Protein AF-A0A1Y0IQD4-F1 (afdb_monomer)

Mean predicted aligned error: 11.13 Å

Nearest PDB structures (foldseek):
  2r4i-assembly1_B  TM=5.060E-01  e=1.730E-01  Cytophaga hutchinsonii ATCC 33406
  3bb9-assembly1_A  TM=5.223E-01  e=2.468E-01  Shewanella frigidimarina NCIMB 400
  3grd-assembly1_B  TM=3.485E-01  e=8.151E+00  Bacillus cereus ATCC 10987

Structure (mmCIF, N/CA/C/O backbone):
data_AF-A0A1Y0IQD4-F1
#
_entry.id   AF-A0A1Y0IQD4-F1
#
loop_
_atom_site.group_PDB
_atom_site.id
_atom_site.type_symbol
_atom_site.label_atom_id
_atom_site.label_alt_id
_atom_site.label_comp_id
_atom_site.label_asym_id
_atom_site.label_entity_id
_atom_site.label_seq_id
_atom_site.pdbx_PDB_ins_code
_atom_site.Cartn_x
_atom_site.Cartn_y
_atom_site.Cartn_z
_atom_site.occupancy
_atom_site.B_iso_or_equiv
_atom_site.auth_seq_id
_atom_site.auth_comp_id
_atom_site.auth_asym_id
_atom_site.auth_atom_id
_atom_site.pdbx_PDB_model_num
ATOM 1 N N . MET A 1 1 ? -38.342 36.803 56.112 1.00 37.03 1 MET A N 1
ATOM 2 C CA . MET A 1 1 ? -38.178 35.935 54.918 1.00 37.03 1 MET A CA 1
ATOM 3 C C . MET A 1 1 ? -37.025 36.527 54.118 1.00 37.03 1 MET A C 1
ATOM 5 O O . MET A 1 1 ? -37.130 37.704 53.828 1.00 37.03 1 MET A O 1
ATOM 9 N N . LYS A 1 2 ? -35.888 35.911 53.786 1.00 37.28 2 LYS A N 1
ATOM 10 C CA . LYS A 1 2 ? -35.251 34.581 53.911 1.00 37.28 2 LYS A CA 1
ATOM 11 C C . LYS A 1 2 ? -33.728 34.897 53.996 1.00 37.28 2 LYS A C 1
ATOM 13 O O . LYS A 1 2 ? -33.288 35.783 53.274 1.00 37.28 2 LYS A O 1
ATOM 18 N N . THR A 1 3 ? -32.965 34.476 55.013 1.00 42.47 3 THR A N 1
ATOM 19 C CA . THR A 1 3 ? -32.004 33.334 54.992 1.00 42.47 3 THR A CA 1
ATOM 20 C C . THR A 1 3 ? -31.551 32.899 53.585 1.00 42.47 3 THR A C 1
ATOM 22 O O . THR A 1 3 ? -32.375 32.724 52.703 1.00 42.47 3 THR A O 1
ATOM 25 N N . GLY A 1 4 ? -30.285 32.658 53.263 1.00 38.59 4 GLY A N 1
ATOM 26 C CA . GLY A 1 4 ? -29.051 32.525 54.025 1.00 38.59 4 GLY A CA 1
ATOM 27 C C . GL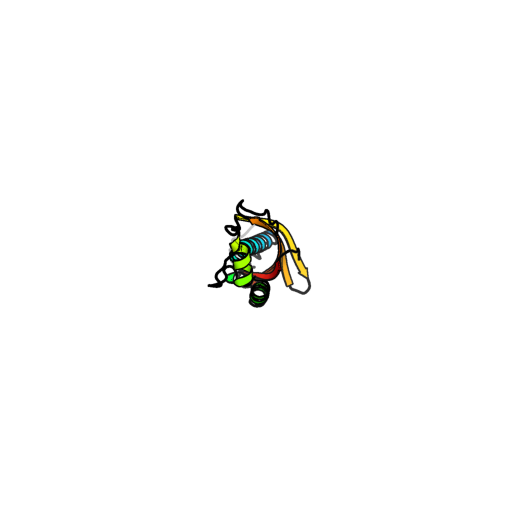Y A 1 4 ? -27.983 31.983 53.061 1.00 38.59 4 GLY A C 1
ATOM 28 O O . GLY A 1 4 ? -28.306 31.317 52.081 1.00 38.59 4 GLY A O 1
ATOM 29 N N . PHE A 1 5 ? -26.726 32.316 53.329 1.00 49.31 5 PHE A N 1
ATOM 30 C CA . PHE A 1 5 ? -25.538 31.819 52.636 1.00 49.31 5 PHE A CA 1
ATOM 31 C C . PHE A 1 5 ? -25.371 30.306 52.874 1.00 49.31 5 PHE A C 1
ATOM 33 O O . PHE A 1 5 ? -25.515 29.846 54.006 1.00 49.31 5 PHE A O 1
ATOM 40 N N . THR A 1 6 ? -25.005 29.531 51.852 1.00 49.69 6 THR A N 1
ATOM 41 C CA . THR A 1 6 ? -24.259 28.270 52.027 1.00 49.69 6 THR A CA 1
ATOM 42 C C . THR A 1 6 ? -23.497 27.965 50.744 1.00 49.69 6 THR A C 1
ATOM 44 O O . THR A 1 6 ? -24.080 27.688 49.700 1.00 49.69 6 THR A O 1
ATOM 47 N N . ALA A 1 7 ? -22.172 28.066 50.834 1.00 50.28 7 ALA A N 1
ATOM 48 C CA . ALA A 1 7 ? -21.252 27.501 49.866 1.00 50.28 7 ALA A CA 1
ATOM 49 C C . ALA A 1 7 ? -21.277 25.971 49.998 1.00 50.28 7 ALA A C 1
ATOM 51 O O . ALA A 1 7 ? -21.218 25.446 51.110 1.00 50.28 7 ALA A O 1
ATOM 52 N N . GLY A 1 8 ? -21.351 25.276 48.867 1.00 41.75 8 GLY A N 1
ATOM 53 C CA . GLY A 1 8 ? -21.264 23.824 48.766 1.00 41.75 8 GLY A CA 1
ATOM 54 C C . GLY A 1 8 ? -20.402 23.458 47.565 1.00 41.75 8 GLY A C 1
ATOM 55 O O . GLY A 1 8 ? -20.844 23.545 46.426 1.00 41.75 8 GLY A O 1
ATOM 56 N N . LEU A 1 9 ? -19.150 23.126 47.867 1.00 53.09 9 LEU A N 1
ATOM 57 C CA . LEU A 1 9 ? -18.156 22.474 47.018 1.00 53.09 9 LEU A CA 1
ATOM 58 C C . LEU A 1 9 ? -18.672 21.105 46.512 1.00 53.09 9 LEU A C 1
ATOM 60 O O . LEU A 1 9 ? -19.578 20.550 47.128 1.00 53.09 9 LEU A O 1
ATOM 64 N N . LEU A 1 10 ? -17.966 20.527 45.526 1.00 43.66 10 LEU A N 1
ATOM 65 C CA . LEU A 1 10 ? -18.053 19.160 44.951 1.00 43.66 10 LEU A CA 1
ATOM 66 C C . LEU A 1 10 ? -18.820 19.141 43.610 1.00 43.66 10 LEU A C 1
ATOM 68 O O . LEU A 1 10 ? -19.935 19.626 43.523 1.00 43.66 10 LEU A O 1
ATOM 72 N N . LEU A 1 11 ? -18.311 18.603 42.503 1.00 43.69 11 LEU A N 1
ATOM 73 C CA . LEU A 1 11 ? -17.203 17.679 42.309 1.00 43.69 11 LEU A CA 1
ATOM 74 C C . LEU A 1 11 ? -16.713 17.818 40.861 1.00 43.69 11 LEU A C 1
ATOM 76 O O . LEU A 1 11 ? -17.514 17.812 39.926 1.00 43.69 11 LEU A O 1
ATOM 80 N N . ALA A 1 12 ? -15.397 17.885 40.679 1.00 52.91 12 ALA A N 1
ATOM 81 C CA . ALA A 1 12 ? -14.771 17.561 39.410 1.00 52.91 12 ALA A CA 1
ATOM 82 C C . ALA A 1 12 ? -15.248 16.173 38.955 1.00 52.91 12 ALA A C 1
ATOM 84 O O . ALA A 1 12 ? -15.063 15.187 39.664 1.00 52.91 12 ALA A O 1
ATOM 85 N N . SER A 1 13 ? -15.841 16.095 37.772 1.00 45.09 13 SER A N 1
ATOM 86 C CA . SER A 1 13 ? -15.936 14.850 37.016 1.00 45.09 13 SER A CA 1
ATOM 87 C C . SER A 1 13 ? -15.307 15.116 35.659 1.00 45.09 13 SER A C 1
ATOM 89 O O . SER A 1 13 ? -15.936 15.567 34.708 1.00 45.09 13 SER A O 1
ATOM 91 N N . LEU A 1 14 ? -13.992 14.898 35.648 1.00 48.41 14 LEU A N 1
ATOM 92 C CA . LEU A 1 14 ? -13.224 14.421 34.509 1.00 48.41 14 LEU A CA 1
ATOM 93 C C . LEU A 1 14 ? -14.111 13.589 33.571 1.00 48.41 14 LEU A C 1
ATOM 95 O O . LEU A 1 14 ? -14.385 12.425 33.850 1.00 48.41 14 LEU A O 1
ATOM 99 N N . LEU A 1 15 ? -14.487 14.155 32.429 1.00 44.28 15 LEU A N 1
ATOM 100 C CA . LEU A 1 15 ? -14.680 13.358 31.222 1.00 44.28 15 LEU A CA 1
ATOM 101 C C . LEU A 1 15 ? -13.353 13.360 30.462 1.00 44.28 15 LEU A C 1
ATOM 103 O O . LEU A 1 15 ? -13.229 13.885 29.363 1.00 44.28 15 LEU A O 1
ATOM 107 N N . PHE A 1 16 ? -12.344 12.753 31.090 1.00 47.66 16 PHE A N 1
ATOM 108 C CA . PHE A 1 16 ? -11.369 11.964 30.347 1.00 47.66 16 PHE A CA 1
ATOM 109 C C . PHE A 1 16 ? -12.089 10.668 29.952 1.00 47.66 16 PHE A C 1
ATOM 111 O O . PHE A 1 16 ? -11.971 9.643 30.615 1.00 47.66 16 PHE A O 1
ATOM 118 N N . LEU A 1 17 ? -12.901 10.732 28.902 1.00 46.44 17 LEU A N 1
ATOM 119 C CA . LEU A 1 17 ? -13.303 9.555 28.142 1.00 46.44 17 LEU A CA 1
ATOM 120 C C . LEU A 1 17 ? -12.751 9.801 26.749 1.00 46.44 17 LEU A C 1
ATOM 122 O O . LEU A 1 17 ? -13.106 10.788 26.112 1.00 46.44 17 LEU A O 1
ATOM 126 N N . GLY A 1 18 ? -11.759 8.984 26.396 1.00 42.75 18 GLY A N 1
ATOM 127 C CA . GLY A 1 18 ? -10.819 9.218 25.309 1.00 42.75 18 GLY A CA 1
ATOM 128 C C . GLY A 1 18 ? -11.484 9.722 24.038 1.00 42.75 18 GLY A C 1
ATOM 129 O O . GLY A 1 18 ? -12.519 9.203 23.622 1.00 42.75 18 GLY A O 1
ATOM 130 N N . CYS A 1 19 ? -10.860 10.724 23.419 1.00 52.03 19 CYS A N 1
ATOM 131 C CA . CYS A 1 19 ? -11.126 11.096 22.039 1.00 52.03 19 CYS A CA 1
ATOM 132 C C . CYS A 1 19 ? -10.864 9.871 21.154 1.00 52.03 19 CYS A C 1
ATOM 134 O O . CYS A 1 19 ? -9.757 9.681 20.656 1.00 52.03 19 CYS A O 1
ATOM 136 N N . GLY A 1 20 ? -11.865 9.003 21.009 1.00 62.59 20 GLY A N 1
ATOM 137 C CA . GLY A 1 20 ? -11.875 7.997 19.966 1.00 62.59 20 GLY A CA 1
ATOM 138 C C . GLY A 1 20 ? -11.797 8.731 18.636 1.00 62.59 20 GLY A C 1
ATOM 139 O O . GLY A 1 20 ? -12.530 9.699 18.422 1.00 62.59 20 GLY A O 1
ATOM 140 N N . GLN A 1 21 ? -10.871 8.318 17.773 1.00 73.81 21 GLN A N 1
ATOM 141 C CA . GLN A 1 21 ? -10.788 8.862 16.422 1.00 73.81 21 GLN A CA 1
ATOM 142 C C . GLN A 1 21 ? -12.134 8.668 15.713 1.00 73.81 21 GLN A C 1
ATOM 144 O O . GLN A 1 21 ? -12.750 7.602 15.809 1.00 73.81 21 GLN A O 1
ATOM 149 N N . THR A 1 22 ? -12.598 9.692 14.996 1.00 85.31 22 THR A N 1
ATOM 150 C CA . THR A 1 22 ? -13.809 9.580 14.174 1.00 85.31 22 THR A CA 1
ATOM 151 C C . THR A 1 22 ? -13.581 8.601 13.018 1.00 85.31 22 THR A C 1
ATOM 153 O O . THR A 1 22 ? -12.443 8.314 12.644 1.00 85.31 22 THR A O 1
ATOM 156 N N . VAL A 1 23 ? -14.654 8.079 12.412 1.00 85.44 23 VAL A N 1
ATOM 157 C CA . VAL A 1 23 ? -14.546 7.217 11.216 1.00 85.44 23 VAL A CA 1
ATOM 158 C C . VAL A 1 23 ? -13.764 7.921 10.103 1.00 85.44 23 VAL A C 1
ATOM 160 O O . VAL A 1 23 ? -12.873 7.313 9.524 1.00 85.44 23 VAL A O 1
ATOM 163 N N . GLU A 1 24 ? -14.026 9.209 9.876 1.00 88.00 24 GLU A N 1
ATOM 164 C CA . GLU A 1 24 ? -13.314 10.026 8.884 1.00 88.00 24 GLU A CA 1
ATOM 165 C C . GLU A 1 24 ? -11.814 10.142 9.190 1.00 88.00 24 GLU A C 1
ATOM 167 O O . GLU A 1 24 ? -10.986 10.008 8.292 1.00 88.00 24 GLU A O 1
ATOM 172 N N . GLN A 1 25 ? -11.440 10.338 10.460 1.00 90.19 25 GLN A N 1
ATOM 173 C CA . GLN A 1 25 ? -10.032 10.387 10.868 1.00 90.19 25 GLN A CA 1
ATOM 174 C C . GLN A 1 25 ? -9.332 9.043 10.648 1.00 90.19 25 GLN A C 1
ATOM 176 O O . GLN A 1 25 ? -8.209 9.010 10.153 1.00 90.19 25 GLN A O 1
ATOM 181 N N . ARG A 1 26 ? -10.002 7.934 10.977 1.00 90.75 26 ARG A N 1
ATOM 182 C CA . ARG A 1 26 ? -9.475 6.583 10.745 1.00 90.75 26 ARG A CA 1
ATOM 183 C C . ARG A 1 26 ? -9.319 6.286 9.253 1.00 90.75 26 ARG A C 1
ATOM 185 O O . ARG A 1 26 ? -8.280 5.784 8.843 1.00 90.75 26 ARG A O 1
ATOM 192 N N . GLN A 1 27 ? -10.307 6.665 8.443 1.00 92.69 27 GLN A N 1
ATOM 193 C CA . GLN A 1 27 ? -10.259 6.512 6.989 1.00 92.69 27 GLN A CA 1
ATOM 194 C C . GLN A 1 27 ? -9.111 7.324 6.381 1.00 92.69 27 GLN A C 1
ATOM 196 O O . GLN A 1 27 ? -8.386 6.821 5.529 1.00 92.69 27 GLN A O 1
ATOM 201 N N . TYR A 1 28 ? -8.903 8.559 6.848 1.00 94.06 28 TYR A N 1
ATOM 202 C CA . TYR A 1 28 ? -7.778 9.388 6.420 1.00 94.06 28 TYR A CA 1
ATOM 203 C C . TYR A 1 28 ? -6.423 8.738 6.733 1.00 94.06 28 TYR A C 1
ATOM 205 O O . TYR A 1 28 ? -5.546 8.715 5.872 1.00 94.06 28 TYR A O 1
ATOM 213 N N . LEU A 1 29 ? -6.252 8.184 7.939 1.00 93.75 29 LEU A N 1
ATOM 214 C CA . LEU A 1 29 ? -5.018 7.494 8.327 1.00 93.75 29 LEU A CA 1
ATOM 215 C C . LEU A 1 29 ? -4.779 6.245 7.477 1.00 93.75 29 LEU A C 1
ATOM 217 O O . LEU A 1 29 ? -3.684 6.080 6.946 1.00 93.75 29 LEU A O 1
ATOM 221 N N . ALA A 1 30 ? -5.814 5.426 7.279 1.00 94.38 30 ALA A N 1
ATOM 222 C CA . ALA A 1 30 ? -5.730 4.243 6.430 1.00 94.38 30 ALA A CA 1
ATOM 223 C C . ALA A 1 30 ? -5.345 4.599 4.984 1.00 94.38 30 ALA A C 1
ATOM 225 O O . ALA A 1 30 ? -4.460 3.976 4.404 1.00 94.38 30 ALA A O 1
ATOM 226 N N . ILE A 1 31 ? -5.952 5.651 4.423 1.00 95.62 31 ILE A N 1
ATOM 227 C CA . ILE A 1 31 ? -5.607 6.184 3.098 1.00 95.62 31 ILE A CA 1
ATOM 228 C C . ILE A 1 31 ? -4.158 6.680 3.049 1.00 95.62 31 ILE A C 1
ATOM 230 O O . ILE A 1 31 ? -3.467 6.437 2.060 1.00 95.62 31 ILE A O 1
ATOM 234 N N . SER A 1 32 ? -3.693 7.384 4.084 1.00 96.06 32 SER A N 1
ATOM 235 C CA . SER A 1 32 ? -2.321 7.897 4.138 1.00 96.06 32 SER A CA 1
ATOM 236 C C . SER A 1 32 ? -1.311 6.753 4.110 1.00 96.06 32 SER A C 1
ATOM 238 O O . SER A 1 32 ? -0.428 6.751 3.259 1.00 96.06 32 SER A O 1
ATOM 240 N N . VAL A 1 33 ? -1.499 5.747 4.970 1.00 96.38 33 VAL A N 1
ATOM 241 C CA . VAL A 1 33 ? -0.641 4.554 5.025 1.00 96.38 33 VAL A CA 1
ATOM 242 C C . VAL A 1 33 ? -0.673 3.795 3.702 1.00 96.38 33 VAL A C 1
ATOM 244 O O . VAL A 1 33 ? 0.379 3.471 3.159 1.00 96.38 33 VAL A O 1
ATOM 247 N N . ALA A 1 34 ? -1.859 3.589 3.122 1.00 95.12 34 ALA A N 1
ATOM 248 C CA . ALA A 1 34 ? -2.006 2.959 1.812 1.00 95.12 34 ALA A CA 1
ATOM 249 C C . ALA A 1 34 ? -1.233 3.705 0.716 1.00 95.12 34 ALA A C 1
ATOM 251 O O . ALA A 1 34 ? -0.574 3.081 -0.116 1.00 95.12 34 ALA A O 1
ATOM 252 N N . LYS A 1 35 ? -1.293 5.041 0.708 1.00 94.50 35 LYS A N 1
ATOM 253 C CA . LYS A 1 35 ? -0.594 5.871 -0.275 1.00 94.50 35 LYS A CA 1
ATOM 254 C C . LYS A 1 35 ? 0.922 5.783 -0.114 1.00 94.50 35 LYS A C 1
ATOM 256 O O . LYS A 1 35 ? 1.613 5.589 -1.115 1.00 94.50 35 LYS A O 1
ATOM 261 N N . ASP A 1 36 ? 1.419 5.908 1.113 1.00 93.94 36 ASP A N 1
ATOM 262 C CA . ASP A 1 36 ? 2.852 5.873 1.413 1.00 93.94 36 ASP A CA 1
ATOM 263 C C . ASP A 1 36 ? 3.443 4.488 1.110 1.00 93.94 36 ASP A C 1
ATOM 265 O O . ASP A 1 36 ? 4.459 4.386 0.418 1.00 93.94 36 ASP A O 1
ATOM 269 N N . PHE A 1 37 ? 2.735 3.423 1.503 1.00 93.00 37 PHE A N 1
ATOM 270 C CA . PHE A 1 37 ? 3.058 2.046 1.138 1.00 93.00 37 PHE A CA 1
ATOM 271 C C . PHE A 1 37 ? 3.102 1.854 -0.382 1.00 93.00 37 PHE A C 1
ATOM 273 O O . PHE A 1 37 ? 4.109 1.390 -0.912 1.00 93.00 37 PHE A O 1
ATOM 280 N N . SER A 1 38 ? 2.043 2.255 -1.096 1.00 90.19 38 SER A N 1
ATOM 281 C CA . SER A 1 38 ? 1.935 2.089 -2.552 1.00 90.19 38 SER A CA 1
ATOM 282 C C . SER A 1 38 ? 3.059 2.807 -3.294 1.00 90.19 38 SER A C 1
ATOM 284 O O . SER A 1 38 ? 3.668 2.228 -4.188 1.00 90.19 38 SER A O 1
ATOM 286 N N . MET A 1 39 ? 3.362 4.055 -2.919 1.00 88.75 39 MET A N 1
ATOM 287 C CA . MET A 1 39 ? 4.466 4.816 -3.510 1.00 88.75 39 MET A CA 1
ATOM 288 C C . MET A 1 39 ? 5.806 4.105 -3.302 1.00 88.75 39 MET A C 1
ATOM 290 O O . MET A 1 39 ? 6.585 3.989 -4.244 1.00 88.75 39 MET A O 1
ATOM 294 N N . ALA A 1 40 ? 6.074 3.624 -2.086 1.00 87.06 40 ALA A N 1
ATOM 295 C CA . ALA A 1 40 ? 7.356 3.024 -1.736 1.00 87.06 40 ALA A CA 1
ATOM 296 C C . ALA A 1 40 ? 7.546 1.622 -2.342 1.00 87.06 40 ALA A C 1
ATOM 298 O O . ALA A 1 40 ? 8.573 1.358 -2.973 1.00 87.06 40 ALA A O 1
ATOM 299 N N . VAL A 1 41 ? 6.553 0.739 -2.197 1.00 82.25 41 VAL A N 1
ATOM 300 C CA . VAL A 1 41 ? 6.660 -0.660 -2.629 1.00 82.25 41 VAL A CA 1
ATOM 301 C C . VAL A 1 41 ? 6.676 -0.777 -4.151 1.00 82.25 41 VAL A C 1
ATOM 303 O O . VAL A 1 41 ? 7.451 -1.557 -4.704 1.00 82.25 41 VAL A O 1
ATOM 306 N N . LEU A 1 42 ? 5.864 0.021 -4.852 1.00 78.69 42 LEU A N 1
ATOM 307 C CA . LEU A 1 42 ? 5.763 -0.050 -6.308 1.00 78.69 42 LEU A CA 1
ATOM 308 C C . LEU A 1 42 ? 6.928 0.638 -7.000 1.00 78.69 42 LEU A C 1
ATOM 310 O O . LEU A 1 42 ? 7.343 0.166 -8.051 1.00 78.69 42 LEU A O 1
ATOM 314 N N . ASP A 1 43 ? 7.499 1.694 -6.416 1.00 76.56 43 ASP A N 1
ATOM 315 C CA . ASP A 1 43 ? 8.773 2.223 -6.908 1.00 76.56 43 ASP A CA 1
ATOM 316 C C . ASP A 1 43 ? 9.860 1.139 -6.853 1.00 76.56 43 ASP A C 1
ATOM 318 O O . ASP A 1 43 ? 10.681 1.011 -7.763 1.00 76.56 43 ASP A O 1
ATOM 322 N N . TYR A 1 44 ? 9.824 0.289 -5.823 1.00 69.25 44 TYR A N 1
ATOM 323 C CA . TYR A 1 44 ? 10.769 -0.808 -5.670 1.00 69.25 44 TYR A CA 1
ATOM 324 C C . TYR A 1 44 ? 10.533 -1.981 -6.632 1.00 69.25 44 TYR A C 1
ATOM 326 O O . TYR A 1 44 ? 11.510 -2.499 -7.173 1.00 69.25 44 TYR A O 1
ATOM 334 N N . GLN A 1 45 ? 9.280 -2.380 -6.908 1.00 67.62 45 GLN A N 1
ATOM 335 C CA . GLN A 1 45 ? 8.964 -3.469 -7.861 1.00 67.62 45 GLN A CA 1
ATOM 336 C C . GLN A 1 45 ? 9.610 -3.288 -9.247 1.00 67.62 45 GLN A C 1
ATOM 338 O O . GLN A 1 45 ? 9.737 -4.247 -10.013 1.00 67.62 45 GLN A O 1
ATOM 343 N N . HIS A 1 46 ? 10.026 -2.061 -9.569 1.00 65.50 46 HIS A N 1
ATOM 344 C CA . HIS A 1 46 ? 10.612 -1.674 -10.846 1.00 65.50 46 HIS A CA 1
ATOM 345 C C . HIS A 1 46 ? 12.137 -1.431 -10.793 1.00 65.50 46 HIS A C 1
ATOM 347 O O . HIS A 1 46 ? 12.735 -1.056 -11.806 1.00 65.50 46 HIS A O 1
ATOM 353 N N . ARG A 1 47 ? 12.815 -1.680 -9.658 1.00 64.75 47 ARG A N 1
ATOM 354 C CA . ARG A 1 47 ? 14.281 -1.531 -9.494 1.00 64.75 47 ARG A CA 1
ATOM 355 C C . ARG A 1 47 ? 15.035 -2.849 -9.732 1.00 64.75 47 ARG A C 1
ATOM 357 O O . ARG A 1 47 ? 14.546 -3.931 -9.460 1.00 64.75 47 ARG A O 1
ATOM 364 N N . THR A 1 48 ? 16.274 -2.763 -10.237 1.00 56.75 48 THR A N 1
ATOM 365 C CA . THR A 1 48 ? 17.139 -3.936 -10.541 1.00 56.75 48 THR A CA 1
ATOM 366 C C . THR A 1 48 ? 18.064 -4.369 -9.404 1.00 56.75 48 THR A C 1
ATOM 368 O O . THR A 1 48 ? 18.936 -5.206 -9.633 1.00 56.75 48 THR A O 1
ATOM 371 N N . SER A 1 49 ? 17.961 -3.758 -8.225 1.00 56.94 49 SER A N 1
ATOM 372 C CA . SER A 1 49 ? 18.742 -4.159 -7.049 1.00 56.94 49 SER A CA 1
ATOM 373 C C . SER A 1 49 ? 17.804 -4.424 -5.889 1.00 56.94 49 SER A C 1
ATOM 375 O O . SER A 1 49 ? 16.843 -3.678 -5.711 1.00 56.94 49 SER A O 1
ATOM 377 N N . ASN A 1 50 ? 18.128 -5.457 -5.111 1.00 55.25 50 ASN A N 1
ATOM 378 C CA . ASN A 1 50 ? 17.304 -5.947 -4.014 1.00 55.25 50 ASN A CA 1
ATOM 379 C C . ASN A 1 50 ? 17.647 -5.317 -2.647 1.00 55.25 50 ASN A C 1
ATOM 381 O O . ASN A 1 50 ? 17.163 -5.782 -1.616 1.00 55.25 50 ASN A O 1
ATOM 385 N N . ASP A 1 51 ? 18.480 -4.279 -2.609 1.00 55.38 51 ASP A N 1
ATOM 386 C CA . ASP A 1 51 ? 18.926 -3.685 -1.346 1.00 55.38 51 ASP A CA 1
ATOM 387 C C . ASP A 1 51 ? 17.765 -2.911 -0.692 1.00 55.38 51 ASP A C 1
ATOM 389 O O . ASP A 1 51 ? 17.288 -1.926 -1.252 1.00 55.38 51 ASP A O 1
ATOM 393 N N . ASP A 1 52 ? 17.290 -3.417 0.451 1.00 61.88 52 ASP A N 1
ATOM 394 C CA . ASP A 1 52 ? 16.226 -2.905 1.329 1.00 61.88 52 ASP A CA 1
ATOM 395 C C . ASP A 1 52 ? 14.950 -2.386 0.634 1.00 61.88 52 ASP A C 1
ATOM 397 O O . ASP A 1 52 ? 14.843 -1.230 0.214 1.00 61.88 52 ASP A O 1
ATOM 401 N N . ILE A 1 53 ? 13.926 -3.247 0.574 1.00 69.62 53 ILE A N 1
ATOM 402 C CA . ILE A 1 53 ? 12.573 -2.873 0.131 1.00 69.62 53 ILE A CA 1
ATOM 403 C C . ILE A 1 53 ? 12.023 -1.802 1.078 1.00 69.62 53 ILE A C 1
ATOM 405 O O . ILE A 1 53 ? 11.842 -2.054 2.269 1.00 69.62 53 ILE A O 1
ATOM 409 N N . LYS A 1 54 ? 11.722 -0.619 0.538 1.00 78.50 54 LYS A N 1
ATOM 410 C CA . LYS A 1 54 ? 11.037 0.453 1.269 1.00 78.50 54 LYS A CA 1
ATOM 411 C C . LYS A 1 54 ? 9.528 0.250 1.248 1.00 78.50 54 LYS A C 1
ATOM 413 O O . LYS A 1 54 ? 8.987 -0.339 0.316 1.00 78.50 54 LYS A O 1
ATOM 418 N N . GLY A 1 55 ? 8.852 0.778 2.257 1.00 82.81 55 GLY A N 1
ATOM 419 C CA . GLY A 1 55 ? 7.415 0.648 2.443 1.00 82.81 55 GLY A CA 1
ATOM 420 C C . GLY A 1 55 ? 7.016 -0.570 3.268 1.00 82.81 55 GLY A C 1
ATOM 421 O O . GLY A 1 55 ? 5.889 -0.626 3.743 1.00 82.81 55 GLY A O 1
ATOM 422 N N . LEU A 1 56 ? 7.927 -1.520 3.506 1.00 87.88 56 LEU A N 1
ATOM 423 C CA . LEU A 1 56 ? 7.659 -2.648 4.401 1.00 87.88 56 LEU A CA 1
ATOM 424 C C . LEU A 1 56 ? 7.455 -2.197 5.853 1.00 87.88 56 LEU A C 1
ATOM 426 O O . LEU A 1 56 ? 6.766 -2.877 6.599 1.00 87.88 56 LEU A O 1
ATOM 430 N N . GLU A 1 57 ? 7.988 -1.035 6.235 1.00 90.88 57 GLU A N 1
ATOM 431 C CA . GLU A 1 57 ? 7.738 -0.383 7.523 1.00 90.88 57 GLU A CA 1
ATOM 432 C C . GLU A 1 57 ? 6.277 0.045 7.737 1.00 90.88 57 GLU A C 1
ATOM 434 O O . GLU A 1 57 ? 5.897 0.346 8.862 1.00 90.88 57 GLU A O 1
ATOM 439 N N . PHE A 1 58 ? 5.465 0.082 6.676 1.00 92.94 58 PHE A N 1
ATOM 440 C CA . PHE A 1 58 ? 4.028 0.358 6.745 1.00 92.94 58 PHE A CA 1
ATOM 441 C C . PHE A 1 58 ? 3.185 -0.917 6.719 1.00 92.94 58 PHE A C 1
ATOM 443 O O . PHE A 1 58 ? 1.968 -0.834 6.573 1.00 92.94 58 PHE A O 1
ATOM 450 N N . ALA A 1 59 ? 3.814 -2.090 6.764 1.00 92.56 59 ALA A N 1
ATOM 451 C CA . ALA A 1 59 ? 3.165 -3.369 6.550 1.00 92.56 59 ALA A CA 1
ATOM 452 C C . ALA A 1 59 ? 3.469 -4.337 7.693 1.00 92.56 59 ALA A C 1
ATOM 454 O O . ALA A 1 59 ? 4.612 -4.468 8.137 1.00 92.56 59 ALA A O 1
ATOM 455 N N . THR A 1 60 ? 2.440 -5.082 8.080 1.00 93.94 60 THR A N 1
ATOM 456 C CA . THR A 1 60 ? 2.547 -6.222 8.993 1.00 93.94 60 THR A CA 1
ATOM 457 C C . THR A 1 60 ? 3.508 -7.277 8.436 1.00 93.94 60 THR A C 1
ATOM 459 O O . THR A 1 60 ? 3.721 -7.365 7.224 1.00 93.94 60 THR A O 1
ATOM 462 N N . GLU A 1 61 ? 4.062 -8.140 9.292 1.00 91.44 61 GLU A N 1
ATOM 463 C CA . GLU A 1 61 ? 4.970 -9.215 8.854 1.00 91.44 61 GLU A CA 1
ATOM 464 C C . GLU A 1 61 ? 4.350 -10.110 7.763 1.00 91.44 61 GLU A C 1
ATOM 466 O O . GLU A 1 61 ? 5.025 -10.443 6.786 1.00 91.44 61 GLU A O 1
ATOM 471 N N . SER A 1 62 ? 3.054 -10.428 7.867 1.00 89.75 62 SER A N 1
ATOM 472 C CA . SER A 1 62 ? 2.314 -11.194 6.855 1.00 89.75 62 SER A CA 1
ATOM 473 C C . SER A 1 62 ? 2.264 -10.473 5.510 1.00 89.75 62 SER A C 1
ATOM 475 O O . SER A 1 62 ? 2.617 -11.056 4.484 1.00 89.75 62 SER A O 1
ATOM 477 N N . ALA A 1 63 ? 1.894 -9.191 5.498 1.00 89.75 63 ALA A N 1
ATOM 478 C CA . ALA A 1 63 ? 1.888 -8.395 4.275 1.00 89.75 63 ALA A CA 1
ATOM 479 C C . ALA A 1 63 ? 3.295 -8.256 3.674 1.00 89.75 63 ALA A C 1
ATOM 481 O O . ALA A 1 63 ? 3.454 -8.302 2.454 1.00 89.75 63 ALA A O 1
ATOM 482 N N . GLN A 1 64 ? 4.341 -8.152 4.501 1.00 90.50 64 GLN A N 1
ATOM 483 C CA . GLN A 1 64 ? 5.720 -8.118 4.010 1.00 90.50 64 GLN A CA 1
ATOM 484 C C . GLN A 1 64 ? 6.115 -9.413 3.292 1.00 90.50 64 GLN A C 1
ATOM 486 O O . GLN A 1 64 ? 6.820 -9.360 2.282 1.00 90.50 64 GLN A O 1
ATOM 491 N N . GLU A 1 65 ? 5.692 -10.575 3.793 1.00 88.50 65 GLU A N 1
ATOM 492 C CA . GLU A 1 65 ? 5.921 -11.860 3.124 1.00 88.50 65 GLU A CA 1
ATOM 493 C C . GLU A 1 65 ? 5.189 -11.936 1.783 1.00 88.50 65 GLU A C 1
ATOM 495 O O . GLU A 1 65 ? 5.799 -12.313 0.779 1.00 88.50 65 GLU A O 1
ATOM 500 N N . ILE A 1 66 ? 3.922 -11.509 1.745 1.00 87.62 66 ILE A N 1
ATOM 501 C CA . ILE A 1 66 ? 3.108 -11.443 0.524 1.00 87.62 66 ILE A CA 1
ATOM 502 C C . ILE A 1 66 ? 3.794 -10.567 -0.526 1.00 87.62 66 ILE A C 1
ATOM 504 O O . ILE A 1 66 ? 3.979 -10.993 -1.667 1.00 87.62 66 ILE A O 1
ATOM 508 N N . VAL A 1 67 ? 4.235 -9.368 -0.133 1.00 84.62 67 VAL A N 1
ATOM 509 C CA . VAL A 1 67 ? 4.970 -8.457 -1.014 1.00 84.62 67 VAL A CA 1
ATOM 510 C C . VAL A 1 67 ? 6.210 -9.145 -1.558 1.00 84.62 67 VAL A C 1
ATOM 512 O O . VAL A 1 67 ? 6.3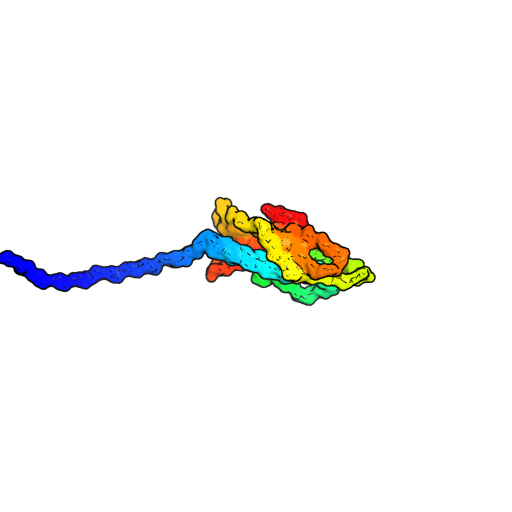47 -9.245 -2.771 1.00 84.62 67 VAL A O 1
ATOM 515 N N . LYS A 1 68 ? 7.084 -9.669 -0.688 1.00 80.44 68 LYS A N 1
ATOM 516 C CA . LYS A 1 68 ? 8.346 -10.316 -1.086 1.00 80.44 68 LYS A CA 1
ATOM 517 C C . LYS A 1 68 ? 8.137 -11.472 -2.067 1.00 80.44 68 LYS A C 1
ATOM 519 O O . LYS A 1 68 ? 8.973 -11.655 -2.945 1.00 80.44 68 LYS A O 1
ATOM 524 N N . GLN A 1 69 ? 7.048 -12.231 -1.936 1.00 82.25 69 GLN A N 1
ATOM 525 C CA . GLN A 1 69 ? 6.698 -13.313 -2.863 1.00 82.25 69 GLN A CA 1
ATOM 526 C C . GLN A 1 69 ? 6.207 -12.807 -4.224 1.00 82.25 69 GLN A C 1
ATOM 528 O O . GLN A 1 69 ? 6.435 -13.469 -5.233 1.00 82.25 69 GLN A O 1
ATOM 533 N N . GLN A 1 70 ? 5.534 -11.655 -4.255 1.00 78.56 70 GLN A N 1
ATOM 534 C CA . GLN A 1 70 ? 5.006 -11.044 -5.479 1.00 78.56 70 GLN A CA 1
ATOM 535 C C . GLN A 1 70 ? 6.014 -10.110 -6.174 1.00 78.56 70 GLN A C 1
ATOM 537 O O . GLN A 1 70 ? 5.780 -9.686 -7.307 1.00 78.56 70 GLN A O 1
ATOM 542 N N . LEU A 1 71 ? 7.141 -9.783 -5.529 1.00 74.69 71 LEU A N 1
ATOM 543 C CA . LEU A 1 71 ? 8.211 -9.002 -6.145 1.00 74.69 71 LEU A CA 1
ATOM 544 C C . LEU A 1 71 ? 8.863 -9.766 -7.301 1.00 74.69 71 LEU A C 1
ATOM 546 O O . LEU A 1 71 ? 9.217 -10.939 -7.186 1.00 74.69 71 LEU A O 1
ATOM 550 N N . LYS A 1 72 ? 9.100 -9.046 -8.400 1.00 71.50 72 LYS A N 1
ATOM 551 C CA . LYS A 1 72 ? 9.877 -9.544 -9.537 1.00 71.50 72 LYS A CA 1
ATOM 552 C C . LYS A 1 72 ? 11.314 -9.834 -9.110 1.00 71.50 72 LYS A C 1
ATOM 554 O O . LYS A 1 72 ? 11.936 -9.068 -8.376 1.00 71.50 72 LYS A O 1
ATOM 559 N N . THR A 1 73 ? 11.868 -10.919 -9.625 1.00 70.44 73 THR A N 1
ATOM 560 C CA . THR A 1 73 ? 13.274 -11.279 -9.454 1.00 70.44 73 THR A CA 1
ATOM 561 C C . THR A 1 73 ? 14.196 -10.281 -10.170 1.00 70.44 73 THR A C 1
ATOM 563 O O . THR A 1 73 ? 13.811 -9.684 -11.181 1.00 70.44 73 THR A O 1
ATOM 566 N N . PRO A 1 74 ? 15.464 -10.133 -9.740 1.00 68.06 74 PRO A N 1
ATOM 567 C CA . PRO A 1 74 ? 16.430 -9.273 -10.428 1.00 68.06 74 PRO A CA 1
ATOM 568 C C . PRO A 1 74 ? 16.610 -9.588 -11.919 1.00 68.06 74 PRO A C 1
ATOM 570 O O . PRO A 1 74 ? 16.940 -8.696 -12.700 1.00 68.06 74 PRO A O 1
ATOM 573 N N . ASP A 1 75 ? 16.414 -10.843 -12.330 1.00 70.56 75 ASP A N 1
ATOM 574 C CA . ASP A 1 75 ? 16.485 -11.255 -13.735 1.00 70.56 75 ASP A CA 1
ATOM 575 C C . ASP A 1 75 ? 15.275 -10.766 -14.533 1.00 70.56 75 ASP A C 1
ATOM 577 O O . ASP A 1 75 ? 15.454 -10.226 -15.625 1.00 70.56 75 ASP A O 1
ATOM 581 N N . GLU A 1 76 ? 14.069 -10.860 -13.971 1.00 70.81 76 GLU A N 1
ATOM 582 C CA . GLU A 1 76 ? 12.854 -10.294 -14.568 1.00 70.81 76 GLU A CA 1
ATOM 583 C C . GLU A 1 76 ? 12.957 -8.770 -14.696 1.00 70.81 76 GLU A C 1
ATOM 585 O O . GLU A 1 76 ? 12.642 -8.213 -15.749 1.00 70.81 76 GLU A O 1
ATOM 590 N N . VAL A 1 77 ? 13.479 -8.079 -13.677 1.00 65.50 77 VAL A N 1
ATOM 591 C CA . VAL A 1 77 ? 13.660 -6.620 -13.750 1.00 65.50 77 VAL A CA 1
ATOM 592 C C . VAL A 1 77 ? 14.772 -6.237 -14.740 1.00 65.50 77 VAL A C 1
ATOM 594 O O . VAL A 1 77 ? 14.646 -5.246 -15.460 1.00 65.50 77 VAL A O 1
ATOM 597 N N . ARG A 1 78 ? 15.850 -7.028 -14.855 1.00 67.31 78 ARG A N 1
ATOM 598 C CA . ARG A 1 78 ? 16.904 -6.804 -15.865 1.00 67.31 78 ARG A CA 1
ATOM 599 C C . ARG A 1 78 ? 16.407 -7.002 -17.295 1.00 67.31 78 ARG A C 1
ATOM 601 O O . ARG A 1 78 ? 16.786 -6.215 -18.158 1.00 67.31 78 ARG A O 1
ATOM 608 N N . GLN A 1 79 ? 15.561 -8.003 -17.543 1.00 66.19 79 GLN A N 1
ATOM 609 C CA . GLN A 1 79 ? 14.927 -8.199 -18.852 1.00 66.19 79 GLN A CA 1
ATOM 610 C C . GLN A 1 79 ? 14.049 -7.001 -19.237 1.00 66.19 79 GLN A C 1
ATOM 612 O O . GLN A 1 79 ? 14.083 -6.572 -20.385 1.00 66.19 79 GLN A O 1
ATOM 617 N N . LEU A 1 80 ? 13.341 -6.403 -18.272 1.00 62.78 80 LEU A N 1
ATOM 618 C CA . LEU A 1 80 ? 12.558 -5.180 -18.487 1.00 62.78 80 LEU A CA 1
ATOM 619 C C . LEU A 1 80 ? 13.443 -3.941 -18.730 1.00 62.78 80 LEU A C 1
ATOM 621 O O . LEU A 1 80 ? 13.132 -3.129 -19.599 1.00 62.78 80 LEU A O 1
ATOM 625 N N . LYS A 1 81 ? 14.577 -3.819 -18.023 1.00 58.75 81 LYS A N 1
ATOM 626 C CA . LYS A 1 81 ? 15.561 -2.735 -18.230 1.00 58.75 81 LYS A CA 1
ATOM 627 C C . LYS A 1 81 ? 16.308 -2.801 -19.561 1.00 58.75 81 LYS A C 1
ATOM 629 O O . LYS A 1 81 ? 16.883 -1.792 -19.962 1.00 58.75 81 LYS A O 1
ATOM 634 N N . GLY A 1 82 ? 16.329 -3.958 -20.225 1.00 49.47 82 GLY A N 1
ATOM 635 C CA . GLY A 1 82 ? 17.054 -4.174 -21.479 1.00 49.47 82 GLY A CA 1
ATOM 636 C C . GLY A 1 82 ? 16.652 -3.231 -22.618 1.00 49.47 82 GLY A C 1
ATOM 637 O O . GLY A 1 82 ? 17.456 -3.035 -23.524 1.00 49.47 82 GLY A O 1
ATOM 638 N N . ASP A 1 83 ? 15.472 -2.601 -22.536 1.00 51.34 83 ASP A N 1
ATOM 639 C CA . ASP A 1 83 ? 14.912 -1.795 -23.625 1.00 51.34 83 ASP A CA 1
ATOM 640 C C . ASP A 1 83 ? 14.549 -0.337 -23.284 1.00 51.34 83 ASP A C 1
ATOM 642 O O . ASP A 1 83 ? 14.202 0.378 -24.226 1.00 51.34 83 ASP A O 1
ATOM 646 N N . LYS A 1 84 ? 14.603 0.137 -22.018 1.00 54.56 84 LYS A N 1
ATOM 647 C CA . LYS A 1 84 ? 14.340 1.550 -21.622 1.00 54.56 84 LYS A CA 1
ATOM 648 C C . LYS A 1 84 ? 14.485 1.807 -20.104 1.00 54.56 84 LYS A C 1
ATOM 650 O O . LYS A 1 84 ? 14.521 0.869 -19.312 1.00 54.56 84 LYS A O 1
ATOM 655 N N . GLU A 1 85 ? 14.574 3.084 -19.702 1.00 59.47 85 GLU A N 1
ATOM 656 C CA . GLU A 1 85 ? 14.455 3.506 -18.292 1.00 59.47 85 GLU A CA 1
ATOM 657 C C . GLU A 1 85 ? 13.148 2.970 -17.685 1.00 59.47 85 GLU A C 1
ATOM 659 O O . GLU A 1 85 ? 12.099 3.012 -18.331 1.00 59.47 85 GLU A O 1
ATOM 664 N N . MET A 1 86 ? 13.218 2.435 -16.463 1.00 60.91 86 MET A N 1
ATOM 665 C CA . MET A 1 86 ? 12.038 1.891 -15.788 1.00 60.91 86 MET A CA 1
ATOM 666 C C . MET A 1 86 ? 11.154 3.036 -15.277 1.00 60.91 86 MET A C 1
ATOM 668 O O . MET A 1 86 ? 11.687 4.020 -14.763 1.00 60.91 86 MET A O 1
ATOM 672 N N . PRO A 1 87 ? 9.824 2.915 -15.394 1.00 68.00 87 PRO A N 1
ATOM 673 C CA . PRO A 1 87 ? 8.896 3.921 -14.899 1.00 68.00 87 PRO A CA 1
ATOM 674 C C . PRO A 1 87 ? 8.978 4.075 -13.372 1.00 68.00 87 PRO A C 1
ATOM 676 O O . PRO A 1 87 ? 8.809 3.103 -12.641 1.00 68.00 87 PRO A O 1
ATOM 679 N N . GLU A 1 88 ? 9.165 5.3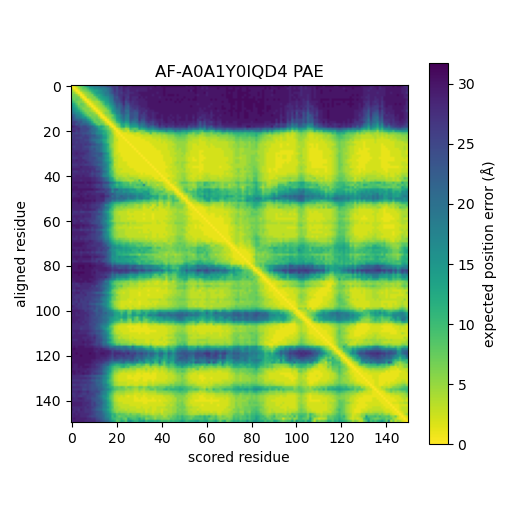05 -12.891 1.00 74.69 88 GLU A N 1
ATOM 680 C CA . GLU A 1 88 ? 9.038 5.657 -11.468 1.00 74.69 88 GLU A CA 1
ATOM 681 C C . GLU A 1 88 ? 7.577 5.978 -11.130 1.00 74.69 88 GLU A C 1
ATOM 683 O O . GLU A 1 88 ? 6.857 6.555 -11.957 1.00 74.69 88 GLU A O 1
ATOM 688 N N . VAL A 1 89 ? 7.126 5.621 -9.923 1.00 81.62 89 VAL A N 1
ATOM 689 C CA . VAL A 1 89 ? 5.781 5.987 -9.453 1.00 81.62 89 VAL A CA 1
ATOM 690 C C . VAL A 1 89 ? 5.750 7.490 -9.193 1.00 81.62 89 VAL A C 1
ATOM 692 O O . VAL A 1 89 ? 6.539 8.011 -8.410 1.00 81.62 89 VAL A O 1
ATOM 695 N N . VAL A 1 90 ? 4.812 8.199 -9.818 1.00 83.88 90 VAL A N 1
ATOM 696 C CA . VAL A 1 90 ? 4.670 9.659 -9.654 1.00 83.88 90 VAL A CA 1
ATOM 697 C C . VAL A 1 90 ? 3.442 10.040 -8.852 1.00 83.88 90 VAL A C 1
ATOM 699 O O . VAL A 1 90 ? 3.389 11.127 -8.279 1.00 83.88 90 VAL A O 1
ATOM 702 N N . ASN A 1 91 ? 2.427 9.178 -8.850 1.00 86.62 91 ASN A N 1
ATOM 703 C CA . ASN A 1 91 ? 1.196 9.429 -8.133 1.00 86.62 91 ASN A CA 1
ATOM 704 C C . ASN A 1 91 ? 0.449 8.127 -7.835 1.00 86.62 91 ASN A C 1
ATOM 706 O O . ASN A 1 91 ? 0.456 7.185 -8.626 1.00 86.62 91 ASN A O 1
ATOM 710 N N . VAL A 1 92 ? -0.262 8.142 -6.713 1.00 89.69 92 VAL A N 1
ATOM 711 C CA . VAL A 1 92 ? -1.197 7.106 -6.282 1.00 89.69 92 VAL A CA 1
ATOM 712 C C . VAL A 1 92 ? -2.529 7.799 -6.038 1.00 89.69 92 VAL A C 1
ATOM 714 O O . VAL A 1 92 ? -2.643 8.670 -5.170 1.00 89.69 92 VAL A O 1
ATOM 717 N N . ALA A 1 93 ? -3.526 7.446 -6.842 1.00 91.12 93 ALA A N 1
ATOM 718 C CA . ALA A 1 93 ? -4.881 7.959 -6.737 1.00 91.12 93 ALA A CA 1
ATOM 719 C C . ALA A 1 93 ? -5.757 6.929 -6.025 1.00 91.12 93 ALA A C 1
ATOM 721 O O . ALA A 1 93 ? -5.931 5.821 -6.522 1.00 91.12 93 ALA A O 1
ATOM 722 N N . ILE A 1 94 ? -6.332 7.297 -4.882 1.00 92.75 94 ILE A N 1
ATOM 723 C CA . ILE A 1 94 ? -7.292 6.436 -4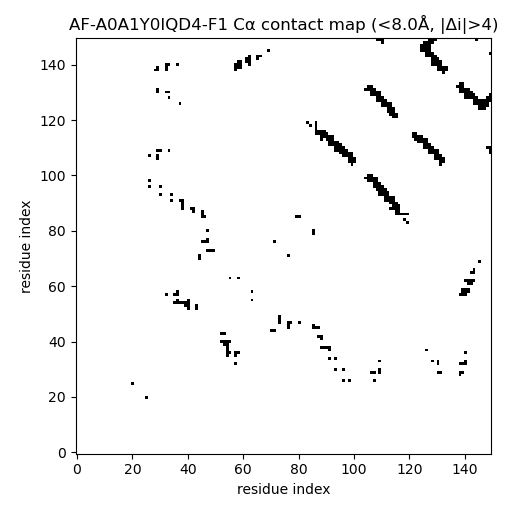.189 1.00 92.75 94 ILE A CA 1
ATOM 724 C C . ILE A 1 94 ? -8.591 6.405 -4.987 1.00 92.75 94 ILE A C 1
ATOM 726 O O . ILE A 1 94 ? -9.148 7.456 -5.309 1.00 92.75 94 ILE A O 1
ATOM 730 N N . LEU A 1 95 ? -9.041 5.201 -5.321 1.00 91.62 95 LEU A N 1
ATOM 731 C CA . LEU A 1 95 ? -10.316 4.959 -5.986 1.00 91.62 95 LEU A CA 1
ATOM 732 C C . LEU A 1 95 ? -11.424 4.843 -4.946 1.00 91.62 95 LEU A C 1
ATOM 734 O O . LEU A 1 95 ? -12.461 5.492 -5.066 1.00 91.62 95 LEU A O 1
ATOM 738 N N . GLU A 1 96 ? -11.168 4.051 -3.908 1.00 92.81 96 GLU A N 1
ATOM 739 C CA . GLU A 1 96 ? -12.129 3.750 -2.857 1.00 92.81 96 GLU A CA 1
ATOM 740 C C . GLU A 1 96 ? -11.412 3.412 -1.543 1.00 92.81 96 GLU A C 1
ATOM 742 O O . GLU A 1 96 ? -10.286 2.911 -1.546 1.00 92.81 96 GLU A O 1
ATOM 747 N N . ALA A 1 97 ? -12.073 3.699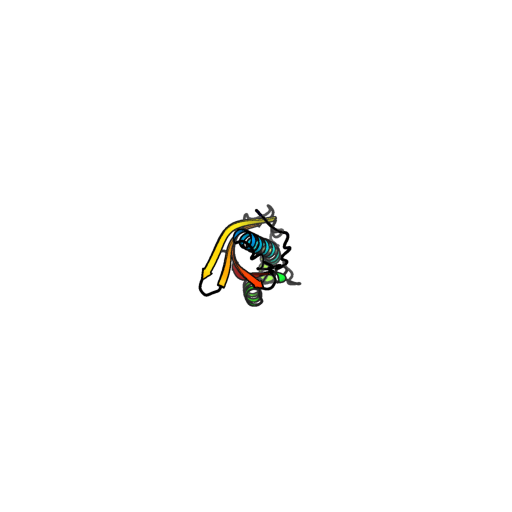 -0.419 1.00 93.38 97 ALA A N 1
ATOM 748 C CA . ALA A 1 97 ? -11.665 3.267 0.912 1.00 93.38 97 ALA A CA 1
ATOM 749 C C . ALA A 1 97 ? -12.902 2.803 1.697 1.00 93.38 97 ALA A C 1
ATOM 751 O O . ALA A 1 97 ? -13.636 3.628 2.251 1.00 93.38 97 ALA A O 1
ATOM 752 N N . THR A 1 98 ? -13.129 1.494 1.736 1.00 93.50 98 THR A N 1
ATOM 753 C CA . THR A 1 98 ? -14.342 0.872 2.281 1.00 93.50 98 THR A CA 1
ATOM 754 C C . THR A 1 98 ? -14.083 0.340 3.686 1.00 93.50 98 THR A C 1
ATOM 756 O O . THR A 1 98 ? -13.136 -0.425 3.868 1.00 93.50 98 THR A O 1
ATOM 759 N N . PRO A 1 99 ? -14.886 0.719 4.699 1.00 92.06 99 PRO A N 1
ATOM 760 C CA . PRO A 1 99 ? -14.697 0.227 6.056 1.00 92.06 99 PRO A CA 1
ATOM 761 C C . PRO A 1 99 ? -14.963 -1.279 6.143 1.00 92.06 99 PRO A C 1
ATOM 763 O O . PRO A 1 99 ? -15.928 -1.794 5.576 1.00 92.06 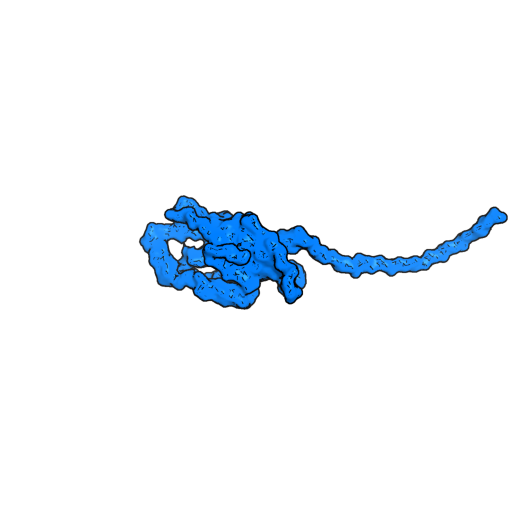99 PRO A O 1
ATOM 766 N N . ILE A 1 100 ? -14.124 -1.963 6.911 1.00 89.81 100 ILE A N 1
ATOM 767 C CA . ILE A 1 100 ? -14.303 -3.351 7.324 1.00 89.81 100 ILE A CA 1
ATOM 768 C C . ILE A 1 100 ? -14.759 -3.301 8.776 1.00 89.81 100 ILE A C 1
ATOM 770 O O . ILE A 1 100 ? -13.995 -2.895 9.648 1.00 89.81 100 ILE A O 1
ATOM 774 N N . ASP A 1 101 ? -16.009 -3.687 9.009 1.00 74.38 101 ASP A N 1
ATOM 775 C CA . ASP A 1 101 ? -16.574 -3.897 10.344 1.00 74.38 101 ASP A CA 1
ATOM 776 C C . ASP A 1 101 ? -17.164 -5.312 10.382 1.00 74.38 101 ASP A C 1
ATOM 778 O O . ASP A 1 101 ? -18.382 -5.517 10.409 1.00 74.38 101 ASP A O 1
ATOM 782 N N . LYS A 1 102 ? -16.290 -6.319 10.306 1.00 62.78 102 LYS A N 1
ATOM 783 C CA . LYS A 1 102 ? -16.692 -7.727 10.345 1.00 62.78 102 LYS A CA 1
ATOM 784 C C . LYS A 1 102 ? -15.755 -8.515 11.250 1.00 62.78 102 LYS A C 1
ATOM 786 O O . LYS A 1 102 ? -14.551 -8.309 11.237 1.00 62.78 102 LYS A O 1
ATOM 791 N N . ASP A 1 103 ? -16.330 -9.398 12.063 1.00 58.62 103 ASP A N 1
ATOM 792 C CA . ASP A 1 103 ? -15.591 -10.368 12.883 1.00 58.62 103 ASP A CA 1
ATOM 793 C C . ASP A 1 103 ? -14.575 -9.756 13.877 1.00 58.62 103 ASP A C 1
ATOM 795 O O . ASP A 1 103 ? -13.628 -10.409 14.300 1.00 58.62 103 ASP A O 1
ATOM 799 N N . GLY A 1 104 ? -14.798 -8.506 14.308 1.00 63.94 104 GLY A N 1
ATOM 800 C CA . GLY A 1 104 ? -13.911 -7.794 15.239 1.00 63.94 104 GLY A CA 1
ATOM 801 C C . GLY A 1 104 ? -12.687 -7.158 14.574 1.00 63.94 104 GLY A C 1
ATOM 802 O O . GLY A 1 104 ? -11.936 -6.448 15.242 1.00 63.94 104 GLY A O 1
ATOM 803 N N . GLU A 1 105 ? -12.520 -7.345 13.266 1.00 64.62 105 GLU A N 1
ATOM 804 C CA . GLU A 1 105 ? -11.541 -6.623 12.470 1.00 64.62 105 GLU A CA 1
ATOM 805 C C . GLU A 1 105 ? -12.088 -5.231 12.172 1.00 64.62 105 GLU A C 1
ATOM 807 O O . GLU A 1 105 ? -13.145 -5.070 11.563 1.00 64.62 105 GLU A O 1
ATOM 812 N N . THR A 1 106 ? -11.375 -4.223 12.660 1.00 84.31 106 THR A N 1
ATOM 813 C CA . THR A 1 106 ? -11.650 -2.821 12.358 1.00 84.31 106 THR A CA 1
ATOM 814 C C . THR A 1 106 ? -10.617 -2.394 11.330 1.00 84.31 106 THR A C 1
ATOM 816 O O . THR A 1 106 ? -9.433 -2.465 11.628 1.00 84.31 106 THR A O 1
ATOM 819 N N . GLY A 1 107 ? -11.010 -1.973 10.134 1.00 91.88 107 GLY A N 1
ATOM 820 C CA . GLY A 1 107 ? -10.034 -1.631 9.096 1.00 91.88 107 GLY A CA 1
ATOM 821 C C . GLY A 1 107 ? -10.655 -0.980 7.873 1.00 91.88 107 GLY A C 1
ATOM 822 O O . GLY A 1 107 ? -11.832 -0.621 7.883 1.00 91.88 107 GLY A O 1
ATOM 823 N N . PHE A 1 108 ? -9.863 -0.831 6.817 1.00 95.00 108 PHE A N 1
ATOM 824 C CA . PHE A 1 108 ? -10.333 -0.368 5.516 1.00 95.00 108 PHE A CA 1
ATOM 825 C C . PHE A 1 108 ? -9.744 -1.221 4.399 1.00 95.00 108 PHE A C 1
ATOM 827 O O . PHE A 1 108 ? -8.553 -1.525 4.415 1.00 95.00 108 PHE A O 1
ATOM 834 N N . ILE A 1 109 ? -10.568 -1.553 3.409 1.00 94.75 109 ILE A N 1
ATOM 835 C CA . ILE A 1 109 ? -10.085 -1.947 2.088 1.00 94.75 109 ILE A CA 1
ATOM 836 C C . ILE A 1 109 ? -9.846 -0.670 1.295 1.00 94.75 109 ILE A C 1
ATOM 838 O O . ILE A 1 109 ? -10.768 0.124 1.115 1.00 94.75 109 ILE A O 1
ATOM 842 N N . VAL A 1 110 ? -8.615 -0.455 0.849 1.00 95.38 110 VAL A N 1
ATOM 843 C CA . VAL A 1 110 ? -8.208 0.704 0.061 1.00 95.38 110 VAL A CA 1
ATOM 844 C C . VAL A 1 110 ? -7.784 0.229 -1.319 1.00 95.38 110 VAL A C 1
ATOM 846 O O . VAL A 1 110 ? -6.780 -0.466 -1.457 1.00 95.38 110 VAL A O 1
ATOM 849 N N . ASN A 1 111 ? -8.537 0.638 -2.336 1.00 93.06 111 ASN A N 1
ATOM 850 C CA . ASN A 1 111 ? -8.222 0.369 -3.734 1.00 93.06 111 ASN A CA 1
ATOM 851 C C . ASN A 1 111 ? -7.601 1.623 -4.352 1.00 93.06 111 ASN A C 1
ATOM 853 O O . ASN A 1 111 ? -8.162 2.722 -4.268 1.00 93.06 111 ASN A O 1
ATOM 857 N N . ALA A 1 112 ? -6.435 1.475 -4.975 1.00 91.06 112 ALA A N 1
ATOM 858 C CA . ALA A 1 112 ? -5.679 2.583 -5.537 1.00 91.06 112 ALA A CA 1
ATOM 859 C C . ALA A 1 112 ? -5.299 2.344 -7.000 1.00 91.06 112 ALA A C 1
ATOM 861 O O . ALA A 1 112 ? -5.007 1.230 -7.424 1.00 91.06 112 ALA A O 1
ATOM 862 N N . ARG A 1 113 ? -5.271 3.433 -7.768 1.00 89.56 113 ARG A N 1
ATOM 863 C CA . ARG A 1 113 ? -4.732 3.502 -9.122 1.00 89.56 113 ARG A CA 1
ATOM 864 C C . ARG A 1 113 ? -3.342 4.117 -9.094 1.00 89.56 113 ARG A C 1
ATOM 866 O O . ARG A 1 113 ? -3.149 5.202 -8.542 1.00 89.56 113 ARG A O 1
ATOM 873 N N . ILE A 1 114 ? -2.412 3.482 -9.794 1.00 85.88 114 ILE A N 1
ATOM 874 C CA . ILE A 1 114 ? -1.013 3.905 -9.840 1.00 85.88 114 ILE A CA 1
ATOM 875 C C . ILE A 1 114 ? -0.716 4.627 -11.152 1.00 85.88 114 ILE A C 1
ATOM 877 O O . ILE A 1 114 ? -1.162 4.215 -12.223 1.00 85.88 114 ILE A O 1
ATOM 881 N N . GLN A 1 115 ? 0.027 5.727 -11.065 1.00 82.25 115 GLN A N 1
ATOM 882 C CA . GLN A 1 115 ? 0.512 6.479 -12.212 1.00 82.25 115 GLN A CA 1
ATOM 883 C C . GLN A 1 115 ? 2.038 6.540 -12.188 1.00 82.25 115 GLN A C 1
ATOM 885 O O . GLN A 1 115 ? 2.642 6.865 -11.165 1.00 82.25 115 GLN A O 1
ATOM 890 N N . TYR A 1 116 ? 2.638 6.314 -13.353 1.00 78.56 116 TYR A N 1
ATOM 891 C CA . TYR A 1 116 ? 4.083 6.308 -13.554 1.00 78.56 116 TYR A CA 1
ATOM 892 C C . TYR A 1 116 ? 4.569 7.459 -14.465 1.00 78.56 116 TYR A C 1
ATOM 894 O O . TYR A 1 116 ? 3.783 7.996 -15.254 1.00 78.56 116 TYR A O 1
ATOM 902 N N . TYR A 1 117 ? 5.850 7.850 -14.357 1.00 72.06 117 TYR A N 1
ATOM 903 C CA . TYR A 1 117 ? 6.499 8.906 -15.167 1.00 72.06 117 TYR A CA 1
ATOM 904 C C . TYR A 1 117 ? 6.443 8.581 -16.684 1.00 72.06 117 TYR A C 1
ATOM 906 O O . TYR A 1 117 ? 6.474 7.406 -17.058 1.00 72.06 117 TYR A O 1
ATOM 914 N N . PRO A 1 118 ? 6.329 9.581 -17.591 1.00 55.41 118 PRO A N 1
ATOM 915 C CA . PRO A 1 118 ? 5.704 9.411 -18.908 1.00 55.41 118 PRO A CA 1
ATOM 916 C C . PRO A 1 118 ? 6.610 8.830 -20.004 1.00 55.41 118 PRO A C 1
ATOM 918 O O . PRO A 1 118 ? 6.539 9.256 -21.152 1.00 55.41 118 PRO A O 1
ATOM 921 N N . ASN A 1 119 ? 7.431 7.830 -19.696 1.00 52.69 119 ASN A N 1
ATOM 922 C CA . ASN A 1 119 ? 8.146 7.067 -20.708 1.00 52.69 119 ASN A CA 1
ATOM 923 C C . ASN A 1 119 ? 8.022 5.573 -20.403 1.00 52.69 119 ASN A C 1
ATOM 925 O O . ASN A 1 119 ? 8.824 4.989 -19.688 1.00 52.69 119 ASN A O 1
ATOM 929 N N . VAL A 1 120 ? 7.021 4.959 -21.043 1.00 45.97 120 VAL A N 1
ATOM 930 C CA . VAL A 1 120 ? 7.158 3.879 -22.048 1.00 45.97 120 VAL A CA 1
ATOM 931 C C . VAL A 1 120 ? 5.919 2.995 -22.082 1.00 45.97 120 VAL A C 1
ATOM 933 O O . VAL A 1 120 ? 5.613 2.465 -23.140 1.00 45.97 120 VAL A O 1
ATOM 936 N N . TYR A 1 121 ? 5.120 2.946 -21.021 1.00 45.81 121 TYR A N 1
ATOM 937 C CA . TYR A 1 121 ? 3.779 2.370 -21.056 1.00 45.81 121 TYR A CA 1
ATOM 938 C C . TYR A 1 121 ? 2.955 3.009 -19.941 1.00 45.81 121 TYR A C 1
ATOM 940 O O . TYR A 1 121 ? 3.401 3.080 -18.797 1.00 45.81 121 TYR A O 1
ATOM 948 N N . HIS A 1 122 ? 1.756 3.490 -20.264 1.00 44.84 122 HIS A N 1
ATOM 949 C CA . HIS A 1 122 ? 0.770 3.845 -19.247 1.00 44.84 122 HIS A CA 1
ATOM 950 C C . HIS A 1 122 ? 0.279 2.544 -18.602 1.00 44.84 122 HIS A C 1
ATOM 952 O O . HIS A 1 122 ? -0.747 2.000 -19.002 1.00 44.84 122 HIS A O 1
ATOM 958 N N . TYR A 1 123 ? 1.037 2.014 -17.646 1.00 56.16 123 TYR A N 1
ATOM 959 C CA . TYR A 1 123 ? 0.556 0.946 -16.785 1.00 56.16 123 TYR A CA 1
ATOM 960 C C . TYR A 1 123 ? -0.348 1.583 -15.737 1.00 56.16 123 TYR A C 1
ATOM 962 O O . TYR A 1 123 ? 0.107 2.276 -14.832 1.00 56.16 123 TYR A O 1
ATOM 970 N N . VAL A 1 124 ? -1.652 1.419 -15.931 1.00 56.03 124 VAL A N 1
ATOM 971 C CA . VAL A 1 124 ? -2.626 1.614 -14.863 1.00 56.03 124 VAL A CA 1
ATOM 972 C C . VAL A 1 124 ? -2.644 0.296 -14.116 1.00 56.03 124 VAL A C 1
ATOM 974 O O . VAL A 1 124 ? -3.213 -0.671 -14.615 1.00 56.03 124 VAL A O 1
ATOM 977 N N . ASP A 1 125 ? -1.974 0.263 -12.972 1.00 71.38 125 ASP A N 1
ATOM 978 C CA . ASP A 1 125 ? -2.088 -0.860 -12.053 1.00 71.38 125 ASP A CA 1
ATOM 979 C C . ASP A 1 125 ? -3.160 -0.545 -11.008 1.00 71.38 125 ASP A C 1
ATOM 981 O O . ASP A 1 125 ? -3.351 0.623 -10.631 1.00 71.38 125 ASP A O 1
ATOM 985 N N . ILE A 1 126 ? -3.883 -1.580 -10.601 1.00 76.06 126 ILE A N 1
ATOM 986 C CA . ILE A 1 126 ? -4.820 -1.523 -9.487 1.00 76.06 126 ILE A CA 1
ATOM 987 C C . ILE A 1 126 ? -4.142 -2.217 -8.317 1.00 76.06 126 ILE A C 1
ATOM 989 O O . ILE A 1 126 ? -3.593 -3.304 -8.463 1.00 76.06 126 ILE A O 1
ATOM 993 N N . LEU A 1 127 ? -4.167 -1.568 -7.162 1.00 85.56 127 LEU A N 1
ATOM 994 C CA . LEU A 1 127 ? -3.620 -2.111 -5.934 1.00 85.56 127 LEU A CA 1
ATOM 995 C C . LEU A 1 127 ? -4.719 -2.148 -4.879 1.00 85.56 127 LEU A C 1
ATOM 997 O O . LEU A 1 127 ? -5.214 -1.093 -4.475 1.00 85.56 127 LEU A O 1
ATOM 1001 N N . GLY A 1 128 ? -5.086 -3.355 -4.458 1.00 90.62 128 GLY A N 1
ATOM 1002 C CA . GLY A 1 128 ? -5.962 -3.597 -3.321 1.00 90.62 128 GLY A CA 1
ATOM 1003 C C . GLY A 1 128 ? -5.142 -3.769 -2.049 1.00 90.62 128 GLY A C 1
ATOM 1004 O O . GLY A 1 128 ? -4.253 -4.622 -1.990 1.00 90.62 128 GLY A O 1
ATOM 1005 N N . LEU A 1 129 ? -5.440 -2.967 -1.025 1.00 94.19 129 LEU A N 1
ATOM 1006 C CA . LEU A 1 129 ? -4.797 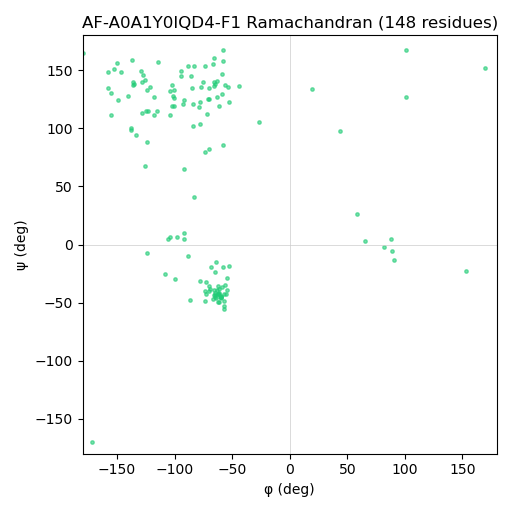-3.030 0.290 1.00 94.19 129 LEU A CA 1
ATOM 1007 C C . LEU A 1 129 ? -5.825 -3.212 1.404 1.00 94.19 129 LEU A C 1
ATOM 1009 O O . LEU A 1 129 ? -6.799 -2.464 1.474 1.00 94.19 129 LEU A O 1
ATOM 1013 N N . LYS A 1 130 ? -5.582 -4.148 2.322 1.00 95.38 130 LYS A N 1
ATOM 1014 C CA . LYS A 1 130 ? -6.276 -4.183 3.614 1.00 95.38 130 LYS A CA 1
ATOM 1015 C C . LYS A 1 130 ? -5.426 -3.421 4.618 1.00 95.38 130 LYS A C 1
ATOM 1017 O O . LYS A 1 130 ? -4.279 -3.788 4.842 1.00 95.38 130 LYS A O 1
ATOM 1022 N N . VAL A 1 131 ? -5.975 -2.374 5.224 1.00 95.50 131 VAL A N 1
ATOM 1023 C CA . VAL A 1 131 ? -5.267 -1.524 6.190 1.00 95.50 131 VAL A CA 1
ATOM 1024 C C . VAL A 1 131 ? -5.956 -1.608 7.548 1.00 95.50 131 VAL A C 1
ATOM 1026 O O . VAL A 1 131 ? -7.167 -1.384 7.648 1.00 95.50 131 VAL A O 1
ATOM 1029 N N . VAL A 1 132 ? -5.195 -1.926 8.593 1.00 93.69 132 VAL A N 1
ATOM 1030 C CA . VAL A 1 132 ? -5.703 -2.209 9.944 1.00 93.69 132 VAL A CA 1
ATOM 1031 C C . VAL A 1 132 ? -4.955 -1.386 11.002 1.00 93.69 132 VAL A C 1
ATOM 1033 O O . VAL A 1 132 ? -3.780 -1.066 10.819 1.00 93.69 132 VAL A O 1
ATOM 1036 N N . PRO A 1 133 ? -5.603 -1.019 12.121 1.00 92.12 133 PRO A N 1
ATOM 1037 C CA . PRO A 1 133 ? -4.939 -0.392 13.248 1.00 92.12 133 PRO A CA 1
ATOM 1038 C C . PRO A 1 133 ? -4.169 -1.441 14.061 1.00 92.12 133 PRO A C 1
ATOM 1040 O O . PRO A 1 133 ? -4.717 -2.485 14.411 1.00 92.12 133 PRO A O 1
ATOM 1043 N N . ILE A 1 134 ? -2.934 -1.125 14.447 1.00 89.88 134 ILE A N 1
ATOM 1044 C CA . ILE A 1 134 ? -2.061 -2.020 15.237 1.00 89.88 134 ILE A CA 1
ATOM 1045 C C . ILE A 1 134 ? -1.946 -1.612 16.718 1.00 89.88 134 ILE A C 1
ATOM 1047 O O . ILE A 1 134 ? -1.204 -2.203 17.499 1.00 89.88 134 ILE A O 1
ATOM 1051 N N . GLY A 1 135 ? -2.732 -0.617 17.136 1.00 83.06 135 GLY A N 1
ATOM 1052 C CA . GLY A 1 135 ? -2.675 -0.026 18.473 1.00 83.06 135 GLY A CA 1
ATOM 1053 C C . GLY A 1 135 ? -1.915 1.300 18.481 1.00 83.06 135 GLY A C 1
ATOM 1054 O O . GLY A 1 135 ? -1.335 1.711 17.487 1.00 83.06 135 GLY A O 1
ATOM 1055 N N . GLY A 1 136 ? -2.009 2.059 19.577 1.00 80.56 136 GLY A N 1
ATOM 1056 C CA . GLY A 1 136 ? -1.296 3.342 19.707 1.00 80.56 136 GLY A CA 1
ATOM 1057 C C . GLY A 1 136 ? -1.724 4.460 18.737 1.00 80.56 136 GLY A C 1
ATOM 1058 O O . GLY A 1 136 ? -1.162 5.548 18.796 1.00 80.56 136 GLY A O 1
ATOM 1059 N N . GLY A 1 137 ? -2.737 4.229 17.892 1.00 83.56 137 GLY A N 1
ATOM 1060 C CA . GLY A 1 137 ? -3.132 5.139 16.809 1.00 83.56 137 GLY A CA 1
ATOM 1061 C C . GLY A 1 137 ? -2.383 4.901 15.493 1.00 83.56 137 GLY A C 1
ATOM 1062 O O . GLY A 1 137 ? -2.595 5.657 14.546 1.00 83.56 137 GLY A O 1
ATOM 1063 N N . GLU A 1 138 ? -1.545 3.866 15.436 1.00 90.06 138 GLU A N 1
ATOM 1064 C CA . GLU A 1 138 ? -0.779 3.453 14.262 1.00 90.06 138 GLU A CA 1
ATOM 1065 C C . GLU A 1 138 ? -1.587 2.485 13.388 1.00 90.06 138 GLU A C 1
ATOM 1067 O O . GLU A 1 138 ? -2.497 1.793 13.862 1.00 90.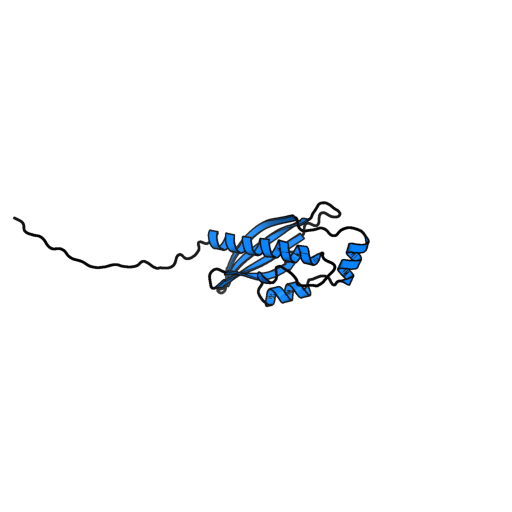06 138 GLU A O 1
ATOM 1072 N N . TRP A 1 139 ? -1.265 2.481 12.097 1.00 94.25 139 TRP A N 1
ATOM 1073 C CA . TRP A 1 139 ? -1.962 1.743 11.050 1.00 94.25 139 TRP A CA 1
ATOM 1074 C C . TRP A 1 139 ? -0.941 1.081 10.136 1.00 94.25 139 TRP A C 1
ATOM 1076 O O . TRP A 1 139 ? 0.059 1.704 9.785 1.00 94.25 139 TRP A O 1
ATOM 1086 N N . GLU A 1 140 ? -1.230 -0.145 9.722 1.00 95.88 140 GLU A N 1
ATOM 1087 C CA . GLU A 1 140 ? -0.381 -0.923 8.826 1.00 95.88 140 GLU A CA 1
ATOM 1088 C C . GLU A 1 140 ? -1.214 -1.632 7.759 1.00 95.88 140 GLU A C 1
ATOM 1090 O O . GLU A 1 140 ? -2.417 -1.862 7.909 1.00 95.88 140 GLU A O 1
ATOM 1095 N N . VAL A 1 141 ? -0.552 -1.989 6.666 1.00 95.69 141 VAL A N 1
ATOM 1096 C CA . VAL A 1 141 ? -1.072 -2.860 5.620 1.00 95.69 141 VAL A CA 1
ATOM 1097 C C . VAL A 1 141 ? -0.987 -4.316 6.092 1.00 95.69 141 VAL A C 1
ATOM 1099 O O . VAL A 1 141 ? 0.083 -4.811 6.443 1.00 95.69 141 VAL A O 1
ATOM 1102 N N . ASP A 1 142 ? -2.128 -4.996 6.107 1.00 94.50 142 ASP A N 1
ATOM 1103 C CA . ASP A 1 142 ? -2.313 -6.385 6.551 1.00 94.50 142 ASP A CA 1
ATOM 1104 C C . ASP A 1 142 ? -2.375 -7.376 5.379 1.00 94.50 142 ASP A C 1
ATOM 1106 O O . ASP A 1 142 ? -1.946 -8.521 5.502 1.00 94.50 142 ASP A O 1
ATOM 1110 N N . ASP A 1 143 ? -2.858 -6.919 4.219 1.00 92.94 143 ASP A N 1
ATOM 1111 C CA . ASP A 1 143 ? -2.961 -7.717 2.993 1.00 92.94 143 ASP A CA 1
ATOM 1112 C C . ASP A 1 143 ? -2.736 -6.846 1.747 1.00 92.94 143 ASP A C 1
ATOM 1114 O O . ASP A 1 143 ? -3.057 -5.650 1.746 1.00 92.94 143 ASP A O 1
ATOM 1118 N N . VAL A 1 144 ? -2.174 -7.447 0.695 1.00 90.25 144 VAL A N 1
ATOM 1119 C CA . VAL A 1 144 ? -1.726 -6.771 -0.530 1.00 90.25 144 VAL A CA 1
ATOM 1120 C C . VAL A 1 144 ? -2.047 -7.602 -1.764 1.00 90.25 144 VAL A C 1
ATOM 1122 O O . VAL A 1 144 ? -1.606 -8.747 -1.900 1.00 90.25 144 VAL A O 1
ATOM 1125 N N . LYS A 1 145 ? -2.718 -6.972 -2.730 1.00 88.06 145 LYS A N 1
ATOM 1126 C CA . LYS A 1 145 ? -2.969 -7.541 -4.054 1.00 88.06 145 LYS A CA 1
ATOM 1127 C C . LYS A 1 145 ? -2.557 -6.590 -5.171 1.00 88.06 145 LYS A C 1
ATOM 1129 O O . LYS A 1 145 ? -3.172 -5.544 -5.362 1.00 88.06 145 LYS A O 1
ATOM 1134 N N . PHE A 1 146 ? -1.527 -6.969 -5.924 1.00 83.06 146 PHE A N 1
ATOM 1135 C CA . PHE A 1 146 ? -1.102 -6.244 -7.123 1.00 83.06 146 PHE A CA 1
ATOM 1136 C C . PHE A 1 146 ? -1.926 -6.697 -8.339 1.00 83.06 146 PHE A C 1
ATOM 1138 O O . PHE A 1 146 ? -2.097 -7.895 -8.558 1.00 83.06 146 PHE A O 1
ATOM 1145 N N . GLY A 1 147 ? -2.414 -5.758 -9.150 1.00 78.88 147 GLY A N 1
ATOM 1146 C CA . GLY A 1 147 ? -3.186 -6.043 -10.363 1.00 78.88 147 GLY A CA 1
ATOM 1147 C C . GLY A 1 147 ? -4.696 -6.177 -10.174 1.00 78.88 147 GLY A C 1
ATOM 1148 O O . GLY A 1 147 ? -5.4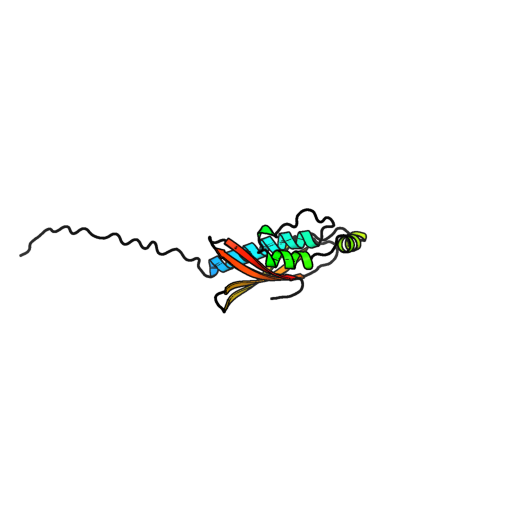07 -6.316 -11.171 1.00 78.88 147 GLY A O 1
ATOM 1149 N N . GLU A 1 148 ? -5.209 -6.136 -8.943 1.00 78.25 148 GLU A N 1
ATOM 1150 C CA . GLU A 1 148 ? -6.627 -6.364 -8.652 1.00 78.25 148 GLU A CA 1
ATOM 1151 C C . GLU A 1 148 ? -7.122 -5.591 -7.421 1.00 78.25 148 GLU A C 1
ATOM 1153 O O . GLU A 1 148 ? -6.346 -5.211 -6.546 1.00 78.25 148 GLU A O 1
ATOM 1158 N N . GLU A 1 149 ? -8.433 -5.339 -7.381 1.00 79.94 149 GLU A N 1
ATOM 1159 C CA . GLU A 1 149 ? -9.123 -4.805 -6.201 1.00 79.94 149 GLU A CA 1
ATOM 1160 C C . GLU A 1 149 ? -9.260 -5.900 -5.130 1.00 79.94 149 GLU A C 1
ATOM 1162 O O . GLU A 1 149 ? -9.297 -7.096 -5.448 1.00 79.94 149 GLU A O 1
ATOM 1167 N N . LEU A 1 150 ? -9.339 -5.488 -3.863 1.00 78.25 150 LEU A N 1
ATOM 1168 C CA . LEU A 1 150 ? -9.649 -6.371 -2.731 1.00 78.25 150 LEU A CA 1
ATOM 1169 C C . LEU A 1 150 ? -11.152 -6.439 -2.439 1.00 78.25 150 LEU A C 1
ATOM 1171 O O . LEU A 1 150 ? -11.821 -5.382 -2.516 1.00 78.25 150 LEU A O 1
#

Organism: NCBI:txid1903704

pLDDT: mean 75.61, std 17.5, range [37.03, 96.38]

Sequence (150 aa):
MKTGFTAGLLLASLLFLGCGQTVEQRQYLAISVAKDFSMAVLDYQHRTSNDDIKGLEFATESAQEIVKQQLKTPDEVRQLKGDKEMPEVVNVAILEATPIDKDGETGFIVNARIQYYPNVYHYVDILGLKVVPIGGGEWEVDDVKFGEEL

Solvent-accessible surface area (backbone atoms only — not comparable to full-atom values): 8910 Å² total; per-residue (Å²): 140,77,89,80,92,77,91,78,86,86,75,92,74,82,79,86,64,76,88,70,76,50,72,68,56,50,51,51,50,42,51,49,45,51,44,53,26,50,51,33,39,55,38,48,59,53,43,67,67,85,78,74,78,47,37,45,91,41,31,35,72,66,22,40,51,53,49,64,69,70,46,66,50,56,65,60,34,44,63,59,50,73,81,48,74,67,56,45,60,73,46,72,45,77,76,46,73,46,79,39,86,53,96,88,46,61,36,31,41,35,30,32,39,41,39,53,47,97,54,88,69,95,60,77,42,34,36,10,30,35,28,33,66,79,53,100,89,43,61,29,30,56,38,76,36,83,73,34,77,116

Radius of gyration: 23.54 Å; Cα contacts (8 Å, |Δi|>4): 238; chains: 1; bounding box: 57×49×79 Å

Secondary structure (DSSP, 8-state):
-------------------PPPHHHHHHHHHHHHHHHHHHHHHHHT-S--S--TTGGGB-HHHHHHHHHHSPPHHHHHHHHTTSPPPPEEEEEEEEEEEEEETTEEEEEEEEEEEE-SSS----EEEEEEEEEEETTEEEEEEEEETB--

Foldseek 3Di:
DDDDDDDDDDDDDDPPPDPDDDPVRQLVQQVVLVFQLCLQLVQVLLDLDDPDRPSCVQADPQQVVVSVVPRDHSVRNVVVPPPHDTWHWDGKAWPDWAFDPPPPFTWTWTWIWTATDPPDDGDGKIKTWTKGDPDPSGIHTYHIDIRDHD